Protein AF-A0A523ZWD2-F1 (afdb_monomer_lite)

Radius of gyration: 12.82 Å; chains: 1; bounding box: 36×23×24 Å

pLDDT: mean 95.99, std 2.47, range [79.19, 98.12]

Structure (mmCIF, N/CA/C/O backbone):
data_AF-A0A523ZWD2-F1
#
_entry.id   AF-A0A523ZWD2-F1
#
loop_
_atom_site.group_PDB
_atom_site.id
_atom_site.type_symbol
_atom_site.label_atom_id
_atom_site.label_alt_id
_atom_site.label_comp_id
_atom_site.label_asym_id
_atom_site.label_entity_id
_atom_site.label_seq_id
_atom_site.pdbx_PDB_ins_code
_atom_site.Cartn_x
_atom_site.Cartn_y
_atom_site.Cartn_z
_atom_site.occupancy
_atom_site.B_iso_or_equiv
_atom_site.auth_seq_id
_atom_site.auth_comp_id
_atom_site.auth_asym_id
_atom_site.auth_atom_id
_atom_site.pdbx_PDB_model_num
ATOM 1 N N . MET A 1 1 ? -4.250 -4.649 4.482 1.00 94.25 1 MET A N 1
ATOM 2 C CA . MET A 1 1 ? -4.084 -4.171 3.095 1.00 94.25 1 MET A CA 1
ATOM 3 C C . MET A 1 1 ? -2.684 -3.607 2.936 1.00 94.25 1 MET A C 1
ATOM 5 O O . MET A 1 1 ? -2.220 -2.931 3.847 1.00 94.25 1 MET A O 1
ATOM 9 N N . MET A 1 2 ? -2.037 -3.878 1.807 1.00 96.69 2 MET A N 1
ATOM 10 C CA . MET A 1 2 ? -0.767 -3.293 1.382 1.00 96.69 2 MET A CA 1
ATOM 11 C C . MET A 1 2 ? -0.882 -2.950 -0.111 1.00 96.69 2 MET A C 1
ATOM 13 O O . MET A 1 2 ? -1.436 -3.740 -0.872 1.00 96.69 2 MET A O 1
ATOM 17 N N . ILE A 1 3 ? -0.434 -1.762 -0.519 1.00 97.12 3 ILE A N 1
ATOM 18 C CA . ILE A 1 3 ? -0.591 -1.245 -1.887 1.00 97.12 3 ILE A CA 1
ATOM 19 C C . ILE A 1 3 ? 0.774 -0.747 -2.363 1.00 97.12 3 ILE A C 1
ATOM 21 O O . ILE A 1 3 ? 1.351 0.132 -1.726 1.00 97.12 3 ILE A O 1
ATOM 25 N N . ASN A 1 4 ? 1.283 -1.289 -3.471 1.00 97.31 4 ASN A N 1
ATOM 26 C CA . ASN A 1 4 ? 2.627 -0.992 -3.973 1.00 97.31 4 ASN A CA 1
ATOM 27 C C . ASN A 1 4 ? 2.681 -0.908 -5.501 1.00 97.31 4 ASN A C 1
ATOM 29 O O . ASN A 1 4 ? 1.850 -1.480 -6.211 1.00 97.31 4 ASN A O 1
ATOM 33 N N . GLY A 1 5 ? 3.704 -0.217 -6.003 1.00 97.31 5 GLY A N 1
ATOM 34 C CA . GLY A 1 5 ? 4.112 -0.297 -7.400 1.00 97.31 5 GLY A CA 1
ATOM 35 C C . GLY A 1 5 ? 4.957 -1.542 -7.660 1.00 97.31 5 GLY A C 1
ATOM 36 O O . GLY A 1 5 ? 5.861 -1.867 -6.894 1.00 97.31 5 GLY A O 1
ATOM 37 N N . LYS A 1 6 ? 4.689 -2.237 -8.763 1.00 96.81 6 LYS A N 1
ATOM 38 C CA . LYS A 1 6 ? 5.466 -3.395 -9.227 1.00 96.81 6 LYS A CA 1
ATOM 39 C C . LYS A 1 6 ? 6.897 -3.016 -9.616 1.00 96.81 6 LYS A C 1
ATOM 41 O O . LYS A 1 6 ? 7.791 -3.852 -9.520 1.00 96.81 6 LYS A O 1
ATOM 46 N N . TYR A 1 7 ? 7.102 -1.777 -10.058 1.00 97.12 7 TYR A N 1
ATOM 47 C CA . TYR A 1 7 ? 8.388 -1.256 -10.520 1.00 97.12 7 TYR A CA 1
ATOM 48 C C . TYR A 1 7 ? 9.035 -0.300 -9.513 1.00 97.12 7 TYR A C 1
ATOM 50 O O . TYR A 1 7 ? 9.937 0.441 -9.889 1.00 97.12 7 TYR A O 1
ATOM 58 N N . ASP A 1 8 ? 8.574 -0.309 -8.257 1.00 96.81 8 ASP A N 1
ATOM 59 C CA . ASP A 1 8 ? 9.143 0.494 -7.176 1.00 96.81 8 ASP A CA 1
ATOM 60 C C . ASP A 1 8 ? 10.635 0.178 -6.995 1.00 96.81 8 ASP A C 1
ATOM 62 O O . ASP A 1 8 ? 11.019 -0.922 -6.588 1.00 96.81 8 ASP A O 1
ATOM 66 N N . THR A 1 9 ? 11.481 1.152 -7.324 1.00 94.62 9 THR A N 1
ATOM 67 C CA . THR A 1 9 ? 12.941 1.008 -7.217 1.00 94.62 9 THR A CA 1
ATOM 68 C C . THR A 1 9 ? 13.470 1.259 -5.806 1.00 94.62 9 TH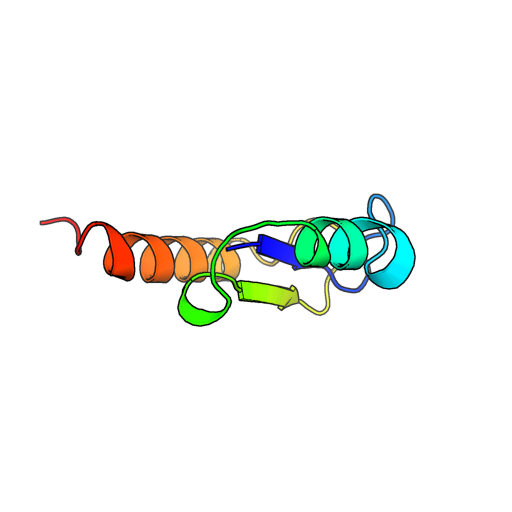R A C 1
ATOM 70 O O . THR A 1 9 ? 14.566 0.801 -5.482 1.00 94.62 9 THR A O 1
ATOM 73 N N . LEU A 1 10 ? 12.700 1.944 -4.953 1.00 97.25 10 LEU A N 1
ATOM 74 C CA . LEU A 1 10 ? 13.042 2.178 -3.549 1.00 97.25 10 LEU A CA 1
ATOM 75 C C . LEU A 1 10 ? 12.761 0.933 -2.706 1.00 97.25 10 LEU A C 1
ATOM 77 O O . LEU A 1 10 ? 13.547 0.592 -1.821 1.00 97.25 10 LEU A O 1
ATOM 81 N N . PHE A 1 11 ? 11.668 0.232 -3.009 1.00 96.75 11 PHE A N 1
ATOM 82 C CA . PHE A 1 11 ? 11.278 -1.011 -2.349 1.00 96.75 11 PHE A CA 1
ATOM 83 C C . PHE A 1 11 ? 10.911 -2.088 -3.380 1.00 96.75 11 PHE A C 1
ATOM 85 O O . PHE A 1 11 ? 9.729 -2.306 -3.653 1.00 96.75 11 PHE A O 1
ATOM 92 N N . PRO A 1 12 ? 11.905 -2.812 -3.932 1.00 96.56 12 PRO A N 1
ATOM 93 C CA . PRO A 1 12 ? 11.651 -3.829 -4.944 1.00 96.56 12 PRO A CA 1
ATOM 94 C C . PRO A 1 12 ? 10.696 -4.921 -4.450 1.00 96.56 12 PRO A C 1
ATOM 96 O O . PRO A 1 12 ? 10.823 -5.421 -3.326 1.00 96.56 12 PRO A O 1
ATOM 99 N N . TYR A 1 13 ? 9.752 -5.320 -5.309 1.00 96.94 13 TYR A N 1
ATOM 100 C CA . TYR A 1 13 ? 8.688 -6.260 -4.945 1.00 96.94 13 TYR A CA 1
ATOM 101 C C . TYR A 1 13 ? 9.230 -7.570 -4.355 1.00 96.94 13 TYR A C 1
ATOM 103 O O . TYR A 1 13 ? 8.868 -7.932 -3.238 1.00 96.94 13 TYR A O 1
ATOM 111 N N . GLU A 1 14 ? 10.134 -8.242 -5.068 1.00 97.44 14 GLU A N 1
ATOM 112 C CA . GLU A 1 14 ? 10.607 -9.584 -4.700 1.00 97.44 14 GLU A CA 1
ATOM 113 C C . GLU A 1 14 ?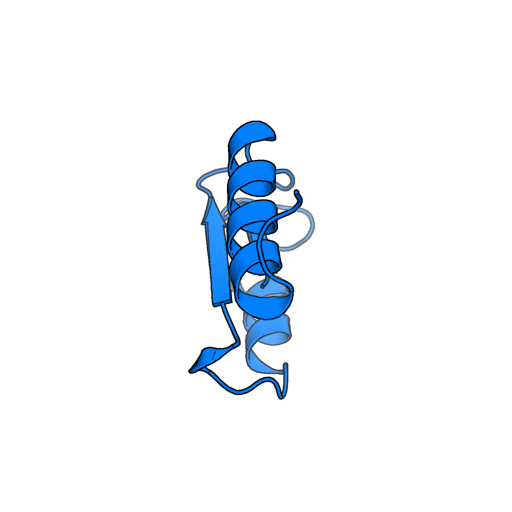 11.466 -9.605 -3.431 1.00 97.44 14 GLU A C 1
ATOM 115 O O . GLU A 1 14 ? 11.408 -10.556 -2.655 1.00 97.44 14 GLU A O 1
ATOM 120 N N . THR A 1 15 ? 12.272 -8.566 -3.201 1.00 97.81 15 THR A N 1
ATOM 121 C CA . THR A 1 15 ? 13.275 -8.563 -2.123 1.00 97.81 15 THR A CA 1
ATOM 122 C C . THR A 1 15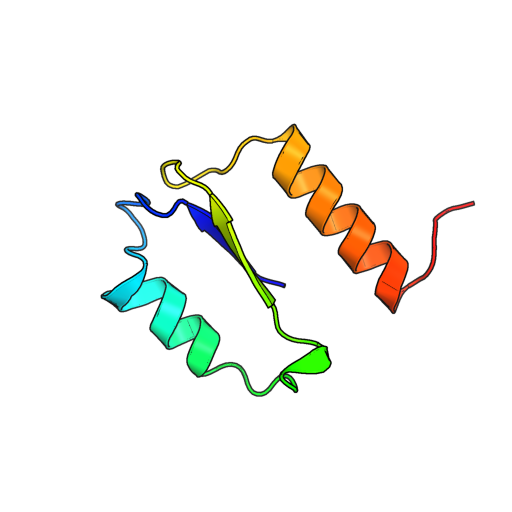 ? 12.863 -7.755 -0.898 1.00 97.81 15 THR A C 1
ATOM 124 O O . THR A 1 15 ? 13.492 -7.905 0.147 1.00 97.81 15 THR A O 1
ATOM 127 N N . SER A 1 16 ? 11.828 -6.916 -1.001 1.00 97.75 16 SER A N 1
ATOM 128 C CA . SER A 1 16 ? 11.393 -6.029 0.085 1.00 97.75 16 SER A CA 1
ATOM 129 C C . SER A 1 16 ? 9.911 -6.199 0.411 1.00 97.75 16 SER A C 1
ATOM 131 O O . SER A 1 16 ? 9.570 -6.639 1.509 1.00 97.75 16 SER A O 1
ATOM 133 N N . ILE A 1 17 ? 9.019 -5.895 -0.537 1.00 97.75 17 ILE A N 1
ATOM 134 C CA . ILE A 1 17 ? 7.570 -5.849 -0.276 1.00 97.75 17 ILE A CA 1
ATOM 135 C C . ILE A 1 17 ? 6.990 -7.242 -0.038 1.00 97.75 17 ILE A C 1
ATOM 137 O O . ILE A 1 17 ? 6.288 -7.450 0.951 1.00 97.75 17 ILE A O 1
ATOM 141 N N . LYS A 1 18 ? 7.299 -8.213 -0.904 1.00 97.81 18 LYS A N 1
ATOM 142 C CA . LYS A 1 18 ? 6.782 -9.578 -0.789 1.00 97.81 18 LYS A CA 1
ATOM 143 C C . LYS A 1 18 ? 7.239 -10.258 0.512 1.00 97.81 18 LYS A C 1
ATOM 145 O O . LYS A 1 18 ? 6.365 -10.744 1.226 1.00 97.81 18 LYS A O 1
ATOM 150 N N . PRO A 1 19 ? 8.531 -10.238 0.901 1.00 98.12 19 PRO A N 1
ATOM 151 C CA . PRO A 1 19 ? 8.952 -10.806 2.181 1.00 98.12 19 PRO A CA 1
ATOM 152 C C . PRO A 1 19 ? 8.294 -10.124 3.386 1.00 98.12 19 PRO A C 1
ATOM 154 O O . PRO A 1 19 ? 7.841 -10.808 4.301 1.00 98.12 19 PRO A O 1
ATOM 157 N N . MET A 1 20 ? 8.191 -8.787 3.387 1.00 96.88 20 MET A N 1
ATOM 158 C CA . MET A 1 20 ? 7.489 -8.056 4.447 1.00 96.88 20 MET A CA 1
ATOM 159 C C . MET A 1 20 ? 6.029 -8.499 4.547 1.00 96.88 20 MET A C 1
ATOM 161 O O . MET A 1 20 ? 5.543 -8.762 5.646 1.00 96.88 20 MET A O 1
ATOM 165 N N . PHE A 1 21 ? 5.334 -8.580 3.410 1.00 97.88 21 PHE A N 1
ATOM 166 C CA . PHE A 1 21 ? 3.950 -9.019 3.358 1.00 97.88 21 PHE A CA 1
ATOM 167 C C . PHE A 1 21 ? 3.808 -10.446 3.887 1.00 97.88 21 PHE A C 1
ATOM 169 O O . PHE A 1 21 ? 2.994 -10.668 4.778 1.00 97.88 21 PHE A O 1
ATOM 176 N N . ASP A 1 22 ? 4.625 -11.390 3.418 1.00 97.12 22 ASP A N 1
ATOM 177 C CA . ASP A 1 22 ? 4.587 -12.800 3.827 1.00 97.12 22 ASP A CA 1
ATOM 178 C C . ASP A 1 22 ? 4.763 -12.961 5.350 1.00 97.12 22 ASP A C 1
ATOM 180 O O . ASP A 1 22 ? 4.080 -13.783 5.957 1.00 97.12 22 ASP A O 1
ATOM 184 N N . LEU A 1 23 ? 5.568 -12.104 5.988 1.00 97.31 23 LEU A N 1
ATOM 185 C CA . LEU A 1 23 ? 5.825 -12.116 7.435 1.00 97.31 23 LEU A CA 1
ATOM 186 C C . LEU A 1 23 ? 4.698 -11.531 8.311 1.00 97.31 23 LEU A C 1
ATOM 188 O O . LEU A 1 23 ? 4.748 -11.671 9.534 1.00 97.31 23 LEU A O 1
ATOM 192 N N . LEU A 1 24 ? 3.676 -10.880 7.743 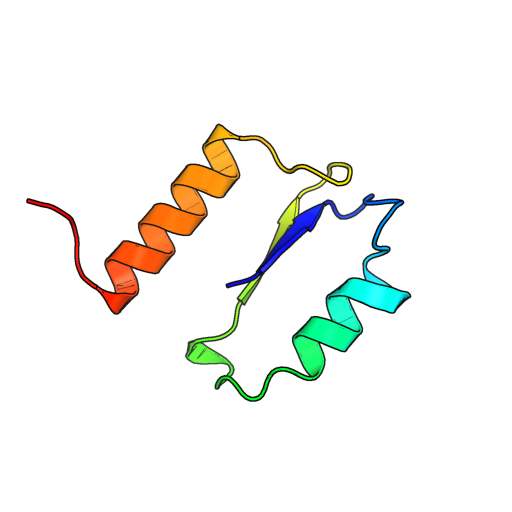1.00 97.00 24 LEU A N 1
ATOM 193 C CA . LEU A 1 24 ? 2.545 -10.372 8.532 1.00 97.00 24 LEU A CA 1
ATOM 194 C C . LEU A 1 24 ? 1.680 -11.526 9.062 1.00 97.00 24 LEU A C 1
ATOM 196 O O . LEU A 1 24 ? 1.153 -12.307 8.274 1.00 97.00 24 LEU A O 1
ATOM 200 N N . GLY A 1 25 ? 1.447 -11.574 10.377 1.00 97.12 25 GLY A N 1
ATOM 201 C CA . GLY A 1 25 ? 0.615 -12.596 11.037 1.00 97.12 25 GLY A CA 1
ATOM 202 C C . GLY A 1 25 ? -0.905 -12.423 10.888 1.00 97.12 25 GLY A C 1
ATOM 203 O O . GLY A 1 25 ? -1.665 -13.095 11.579 1.00 97.12 25 GLY A O 1
ATOM 204 N N . THR A 1 26 ? -1.364 -11.500 10.039 1.00 96.25 26 THR A N 1
ATOM 205 C CA . THR A 1 26 ? -2.790 -11.321 9.727 1.00 96.25 26 THR A CA 1
ATOM 206 C C . THR A 1 26 ? -3.326 -12.561 8.994 1.00 96.25 26 THR A C 1
ATOM 208 O O . THR A 1 26 ? -2.662 -12.995 8.052 1.00 96.25 26 THR A O 1
ATOM 211 N N . PRO A 1 27 ? -4.510 -13.105 9.351 1.00 96.44 27 PRO A N 1
ATOM 212 C CA . PRO A 1 27 ? -5.140 -14.194 8.600 1.00 96.44 27 PRO A CA 1
ATOM 213 C C . PRO A 1 27 ? -5.295 -13.860 7.113 1.00 96.44 27 PRO A C 1
ATOM 215 O O . PRO A 1 27 ? -5.619 -12.718 6.778 1.00 96.44 27 PRO A O 1
ATOM 218 N N . ASP A 1 28 ? -5.118 -14.851 6.235 1.00 94.31 28 ASP A N 1
ATOM 219 C CA . ASP A 1 28 ? -5.127 -14.656 4.775 1.00 94.31 28 ASP A CA 1
ATOM 220 C C . ASP A 1 28 ? -6.417 -13.988 4.268 1.00 94.31 28 ASP A C 1
ATOM 222 O O . ASP A 1 28 ? -6.373 -13.115 3.407 1.00 94.31 28 ASP A O 1
ATOM 226 N N . GLU A 1 29 ? -7.569 -14.298 4.868 1.00 95.00 29 GLU A N 1
ATOM 227 C CA . GLU A 1 29 ? -8.863 -13.677 4.536 1.00 95.00 29 GLU A CA 1
ATOM 228 C C . GLU A 1 29 ? -8.925 -12.159 4.804 1.00 95.00 29 GLU A C 1
ATOM 230 O O . GLU A 1 29 ? -9.745 -11.441 4.223 1.00 95.00 29 GLU A O 1
ATOM 235 N N . HIS A 1 30 ? -8.039 -11.653 5.664 1.00 95.69 30 HIS A N 1
ATOM 236 C CA . HIS A 1 30 ? -7.932 -10.242 6.029 1.00 95.69 30 HIS A CA 1
ATOM 237 C C . HIS A 1 30 ? -6.667 -9.568 5.479 1.00 95.69 30 HIS A C 1
ATOM 239 O O . HIS A 1 30 ? -6.426 -8.375 5.718 1.00 95.69 30 HIS A O 1
ATOM 245 N N . LYS A 1 31 ? -5.859 -10.311 4.721 1.00 95.12 31 LYS A N 1
ATOM 246 C CA . LYS A 1 31 ? -4.523 -9.922 4.288 1.00 95.12 31 LYS A CA 1
ATOM 247 C C . LYS A 1 31 ? -4.463 -9.881 2.762 1.00 95.12 31 LYS A C 1
ATOM 249 O O . LYS A 1 31 ? -4.626 -10.878 2.078 1.00 95.12 31 LYS A O 1
ATOM 254 N N . GLU A 1 32 ? -4.206 -8.693 2.224 1.00 95.44 32 GLU A N 1
ATOM 255 C CA . GLU A 1 32 ? -4.224 -8.443 0.780 1.00 95.44 32 GLU A CA 1
ATOM 256 C C . GLU A 1 32 ? -3.070 -7.523 0.376 1.00 95.44 32 GLU A C 1
ATOM 258 O O . GLU A 1 32 ? -2.820 -6.521 1.060 1.00 95.44 32 GLU A O 1
ATOM 263 N N . LEU A 1 33 ? -2.398 -7.876 -0.725 1.00 96.56 33 LEU A N 1
ATOM 264 C CA . LEU A 1 33 ? -1.353 -7.099 -1.388 1.00 96.56 33 LEU A CA 1
ATOM 265 C C . LEU A 1 33 ? -1.807 -6.738 -2.806 1.00 96.56 33 LEU A C 1
ATOM 267 O O . LEU A 1 33 ? -1.968 -7.622 -3.647 1.00 96.56 33 LEU A O 1
ATOM 271 N N . LYS A 1 34 ? -1.972 -5.443 -3.081 1.00 96.75 34 LYS A N 1
ATOM 272 C CA . LYS A 1 34 ? -2.305 -4.919 -4.410 1.00 96.75 34 LYS A CA 1
ATOM 273 C C . LYS A 1 34 ? -1.073 -4.341 -5.090 1.00 96.75 34 LYS A C 1
ATOM 275 O O . LYS A 1 34 ? -0.433 -3.435 -4.556 1.00 96.75 34 LYS A O 1
ATOM 280 N N . LEU A 1 35 ? -0.777 -4.849 -6.284 1.00 97.12 35 LEU A N 1
ATOM 281 C CA . LEU A 1 35 ? 0.321 -4.381 -7.124 1.00 97.12 35 LEU A CA 1
ATOM 282 C C . LEU A 1 35 ? -0.221 -3.615 -8.326 1.00 97.12 35 LEU A C 1
ATOM 284 O O . LEU A 1 35 ? -1.053 -4.128 -9.073 1.00 97.12 35 LEU A O 1
ATOM 288 N N . TYR A 1 36 ? 0.298 -2.411 -8.530 1.00 97.56 36 TYR A N 1
ATOM 289 C CA . TYR A 1 36 ? 0.025 -1.591 -9.705 1.00 97.56 36 TYR A CA 1
ATOM 290 C C . TYR A 1 36 ? 1.222 -1.619 -10.651 1.00 97.56 36 TYR A C 1
ATOM 292 O O . TYR A 1 36 ? 2.367 -1.668 -10.204 1.00 97.56 36 TYR A O 1
ATOM 300 N N . GLU A 1 37 ? 0.987 -1.553 -11.963 1.00 96.88 37 GLU A N 1
ATOM 301 C CA . GLU A 1 37 ? 2.055 -1.420 -12.967 1.00 96.88 37 GLU A CA 1
ATOM 302 C C . GLU A 1 37 ? 2.618 0.013 -12.993 1.00 96.88 37 GLU A C 1
ATOM 304 O O . GLU A 1 37 ? 2.533 0.732 -13.984 1.00 96.88 37 GLU A O 1
ATOM 309 N N . THR A 1 38 ? 3.168 0.443 -11.856 1.00 96.25 38 THR A N 1
ATOM 310 C CA . THR A 1 38 ? 3.745 1.769 -11.615 1.00 96.25 38 THR A CA 1
ATOM 311 C C . THR A 1 38 ? 5.032 1.670 -10.796 1.00 96.25 38 THR A C 1
ATOM 313 O O . THR A 1 38 ? 5.363 0.607 -10.263 1.00 96.25 38 THR A O 1
ATOM 316 N N . ASP A 1 39 ? 5.734 2.798 -10.678 1.00 94.56 39 ASP A N 1
ATOM 317 C CA . ASP A 1 39 ? 6.804 3.016 -9.694 1.00 94.56 39 ASP A CA 1
ATOM 318 C C . ASP A 1 39 ? 6.214 3.197 -8.271 1.00 94.56 39 ASP A C 1
ATOM 320 O O . ASP A 1 39 ? 5.037 2.906 -8.038 1.00 94.56 39 ASP A O 1
ATOM 324 N N . HIS A 1 40 ? 7.020 3.697 -7.334 1.00 95.62 40 HIS A N 1
ATOM 325 C CA . HIS A 1 40 ? 6.784 3.838 -5.897 1.00 95.62 40 HIS A CA 1
ATOM 326 C C . HIS A 1 40 ? 5.387 4.314 -5.469 1.00 95.62 40 HIS A C 1
ATOM 328 O O . HIS A 1 40 ? 4.862 3.842 -4.462 1.00 95.62 40 HIS A O 1
ATOM 334 N N . ILE A 1 41 ? 4.762 5.231 -6.215 1.00 94.75 41 ILE A N 1
ATOM 335 C CA . ILE A 1 41 ? 3.447 5.788 -5.873 1.00 94.75 41 ILE A CA 1
ATOM 336 C C . ILE A 1 41 ? 2.399 5.325 -6.895 1.00 94.75 41 ILE A C 1
ATOM 338 O O . ILE A 1 41 ? 2.383 5.830 -8.022 1.00 94.75 41 ILE A O 1
ATOM 342 N N . PRO A 1 42 ? 1.486 4.412 -6.510 1.00 95.31 42 PRO A N 1
ATOM 343 C CA . PRO A 1 42 ? 0.345 4.033 -7.337 1.00 95.31 42 PRO A CA 1
ATOM 344 C C . PRO A 1 42 ? -0.573 5.219 -7.672 1.00 95.31 42 PRO A C 1
ATOM 346 O O . PRO A 1 42 ? -0.558 6.242 -6.977 1.00 95.31 42 PRO A O 1
ATOM 349 N N . PRO A 1 43 ? -1.424 5.112 -8.710 1.00 95.81 43 PRO A N 1
ATOM 350 C CA . PRO A 1 43 ? -2.287 6.209 -9.125 1.00 95.81 43 PRO A CA 1
ATOM 351 C C . PRO A 1 43 ? -3.207 6.649 -7.985 1.00 95.81 43 PRO A C 1
ATOM 353 O O . PRO A 1 43 ? -3.928 5.840 -7.401 1.00 95.81 43 PRO A O 1
ATOM 356 N N . ARG A 1 44 ? -3.201 7.953 -7.687 1.00 95.94 44 ARG A N 1
ATOM 357 C CA . ARG A 1 44 ? -3.824 8.507 -6.475 1.00 95.94 44 ARG A CA 1
ATOM 358 C C . ARG A 1 44 ? -5.279 8.103 -6.288 1.00 95.94 44 ARG A C 1
ATOM 360 O O . ARG A 1 44 ? -5.674 7.665 -5.214 1.00 95.94 44 ARG A O 1
ATOM 367 N N . ASN A 1 45 ? -6.069 8.249 -7.344 1.00 97.62 45 ASN A N 1
ATOM 368 C CA . ASN A 1 45 ? -7.493 7.940 -7.290 1.00 97.62 45 ASN A CA 1
ATOM 369 C C . ASN A 1 45 ? -7.741 6.446 -7.063 1.00 97.62 45 ASN A C 1
ATOM 371 O O . ASN A 1 45 ? -8.719 6.093 -6.414 1.00 97.62 45 ASN A O 1
ATOM 375 N N . GLU A 1 46 ? -6.858 5.583 -7.563 1.00 95.25 46 GLU A N 1
ATOM 376 C CA . GLU A 1 46 ? -7.013 4.138 -7.441 1.00 95.25 46 GLU A CA 1
ATOM 377 C C . GLU A 1 46 ? -6.691 3.675 -6.024 1.00 95.25 46 GLU A C 1
ATOM 379 O O . GLU A 1 46 ? -7.547 3.061 -5.394 1.00 95.25 46 GLU A O 1
ATOM 384 N N . PHE A 1 47 ? -5.544 4.061 -5.449 1.00 94.75 47 PHE A N 1
ATOM 385 C CA . PHE A 1 47 ? -5.260 3.654 -4.069 1.00 94.75 47 PHE A CA 1
ATOM 386 C C . PHE A 1 47 ? -6.257 4.261 -3.067 1.00 94.75 47 PHE A C 1
ATOM 388 O O . PHE A 1 47 ? -6.572 3.615 -2.073 1.00 94.75 47 PHE A O 1
ATOM 395 N N . ILE A 1 48 ? -6.792 5.470 -3.315 1.00 97.00 48 ILE A N 1
ATOM 396 C CA . ILE A 1 48 ? -7.846 6.056 -2.468 1.00 97.00 48 ILE A CA 1
ATOM 397 C C . ILE A 1 48 ? -9.094 5.173 -2.494 1.00 97.00 48 ILE A C 1
ATOM 399 O O . ILE A 1 48 ? -9.611 4.840 -1.431 1.00 97.00 48 ILE A O 1
ATOM 403 N N . LYS A 1 49 ? -9.567 4.771 -3.681 1.00 96.44 49 LYS A N 1
ATOM 404 C CA . LYS A 1 49 ? -10.724 3.870 -3.803 1.00 96.44 49 LYS A CA 1
ATOM 405 C C . LYS A 1 49 ? -10.488 2.563 -3.052 1.00 96.44 49 LYS A C 1
ATOM 407 O O . LYS A 1 49 ? -11.368 2.132 -2.315 1.00 96.44 49 LYS A O 1
ATOM 412 N N . GLU A 1 50 ? -9.307 1.966 -3.197 1.00 96.06 50 GLU A N 1
ATOM 413 C CA . GLU A 1 50 ? -8.982 0.702 -2.530 1.00 96.06 50 GLU A CA 1
ATOM 414 C C . GLU A 1 50 ? -8.967 0.815 -1.010 1.00 96.06 50 GLU A C 1
ATOM 416 O O . GLU A 1 50 ? -9.499 -0.048 -0.310 1.00 96.06 50 GLU A O 1
ATOM 421 N N . ILE A 1 51 ? -8.396 1.900 -0.490 1.00 95.56 51 ILE A N 1
ATOM 422 C CA . ILE A 1 51 ? -8.393 2.171 0.946 1.00 95.56 51 ILE A CA 1
ATOM 423 C C . ILE A 1 51 ? -9.824 2.367 1.446 1.00 95.56 51 ILE A C 1
ATOM 425 O O . ILE A 1 51 ? -10.168 1.798 2.475 1.00 95.56 51 ILE A O 1
ATOM 429 N N . LEU A 1 52 ? -10.667 3.114 0.727 1.00 96.81 52 LEU A N 1
ATOM 430 C CA . LEU A 1 52 ? -12.063 3.327 1.119 1.00 96.81 52 LEU A CA 1
ATOM 431 C C . LEU A 1 52 ? -12.855 2.015 1.141 1.00 96.81 52 LEU A C 1
ATOM 433 O O . LEU A 1 52 ? -13.480 1.715 2.149 1.00 96.81 52 LEU A O 1
ATOM 437 N N . VAL A 1 53 ? -12.752 1.185 0.097 1.00 95.69 53 VAL A N 1
ATOM 438 C CA . VAL A 1 53 ? -13.406 -0.138 0.057 1.00 95.69 53 VAL A CA 1
ATOM 439 C C . VAL A 1 53 ? -12.935 -1.026 1.210 1.00 95.69 53 VAL A C 1
ATOM 441 O O . VAL A 1 53 ? -13.736 -1.727 1.833 1.00 95.69 53 VAL A O 1
ATOM 444 N N . TRP A 1 54 ? -11.636 -1.005 1.513 1.00 95.94 54 TRP A N 1
ATOM 445 C CA . TRP A 1 54 ? -11.092 -1.764 2.633 1.00 95.94 54 TRP A CA 1
ATOM 446 C C . TRP A 1 54 ? -11.602 -1.231 3.978 1.00 95.94 54 TRP A C 1
ATOM 448 O O . TRP A 1 54 ? -12.009 -2.024 4.822 1.00 95.94 54 TRP A O 1
ATOM 458 N N . LEU A 1 55 ? -11.636 0.088 4.179 1.00 96.38 55 LEU A N 1
ATOM 459 C CA . LEU A 1 55 ? -12.163 0.703 5.400 1.00 96.38 55 LEU A CA 1
ATOM 460 C C . LEU A 1 55 ? -13.653 0.399 5.583 1.00 96.38 55 LEU A C 1
ATOM 462 O O . LEU A 1 55 ? -14.043 -0.028 6.668 1.00 96.38 55 LEU A O 1
ATOM 466 N N . ASP A 1 56 ? -14.457 0.516 4.527 1.00 96.88 56 ASP A N 1
ATOM 467 C CA . ASP A 1 56 ? -15.889 0.212 4.556 1.00 96.88 56 ASP A CA 1
ATOM 468 C C . ASP A 1 56 ? -16.151 -1.249 4.954 1.00 96.88 56 ASP A C 1
ATOM 470 O O . ASP A 1 56 ? -17.093 -1.528 5.696 1.00 96.88 56 ASP A O 1
ATOM 474 N N . ARG A 1 57 ? -15.298 -2.195 4.529 1.00 94.75 57 ARG A N 1
ATOM 475 C CA . ARG A 1 57 ? -15.409 -3.614 4.914 1.00 94.75 57 ARG A CA 1
ATOM 476 C C . ARG A 1 57 ? -15.270 -3.832 6.426 1.00 94.75 57 ARG A C 1
ATOM 478 O O . ARG A 1 57 ? -15.974 -4.685 6.960 1.00 94.75 57 ARG A O 1
ATOM 485 N N . TYR A 1 58 ? -14.360 -3.126 7.100 1.00 95.31 58 TYR A N 1
ATOM 486 C CA . TYR A 1 58 ? -14.058 -3.369 8.523 1.00 95.31 58 TYR A CA 1
ATOM 487 C C . TYR A 1 58 ? -14.751 -2.403 9.483 1.00 95.31 58 TYR A C 1
ATOM 489 O O . TYR A 1 58 ? -15.011 -2.769 10.627 1.00 95.31 58 TYR A O 1
ATOM 497 N N . PHE A 1 59 ? -15.051 -1.185 9.035 1.00 96.12 59 PHE A N 1
ATOM 498 C CA . PHE A 1 59 ? -15.618 -0.125 9.870 1.00 96.12 59 PHE A CA 1
ATOM 499 C C . PHE A 1 59 ? -17.024 0.304 9.434 1.00 96.12 59 PHE A C 1
ATOM 501 O O . PHE A 1 59 ? -17.703 1.005 10.185 1.00 96.12 59 PHE A O 1
ATOM 508 N N . GLY A 1 60 ? -17.489 -0.155 8.269 1.00 96.06 60 GLY A N 1
ATOM 509 C CA . GLY A 1 60 ? -18.741 0.279 7.656 1.00 96.06 60 GLY A CA 1
ATOM 510 C C . GLY A 1 60 ? -18.60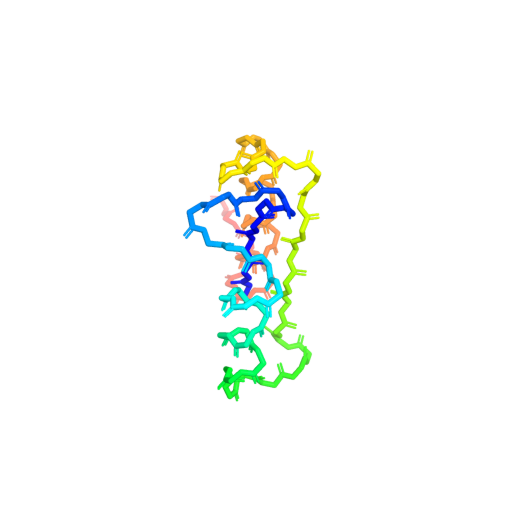5 1.609 6.899 1.00 96.06 60 GLY A C 1
ATOM 511 O O . GLY A 1 60 ? -17.654 2.357 7.129 1.00 96.06 60 GLY A O 1
ATOM 512 N N . PRO A 1 61 ? -19.559 1.918 6.000 1.00 94.38 61 PRO A N 1
ATOM 513 C CA . PRO A 1 61 ? -19.553 3.162 5.239 1.00 94.38 61 PRO A CA 1
ATOM 514 C C . PRO A 1 61 ? -19.842 4.379 6.123 1.00 94.38 61 PRO A C 1
ATOM 516 O O . PRO A 1 61 ? -20.636 4.316 7.069 1.00 94.38 61 PRO A O 1
ATOM 519 N N . VAL A 1 62 ? -19.236 5.515 5.772 1.00 90.44 62 VAL A N 1
ATOM 520 C CA . VAL A 1 62 ? -19.528 6.815 6.397 1.00 90.44 62 VAL A CA 1
ATOM 521 C C . VAL A 1 62 ? -20.951 7.261 6.029 1.00 90.44 62 VAL A C 1
ATOM 523 O O . VAL A 1 62 ? -21.390 7.063 4.896 1.00 90.44 62 VAL A O 1
ATOM 526 N N . LYS A 1 63 ? -21.674 7.845 6.994 1.00 79.19 63 LYS A N 1
ATOM 527 C CA . LYS A 1 63 ? -23.028 8.397 6.816 1.00 79.19 63 LYS A CA 1
ATOM 528 C C . LYS A 1 63 ? -23.007 9.891 6.535 1.00 79.19 63 LYS A C 1
ATOM 530 O O . LYS A 1 63 ? -22.166 10.579 7.155 1.00 79.19 63 LYS A O 1
#

Secondary structure (DSSP, 8-state):
-EEEETT-SSS-IIIIIHHHHHT--S-GGG--EEEESSSSS--HHHHHHHHHHHHHHHH----

Foldseek 3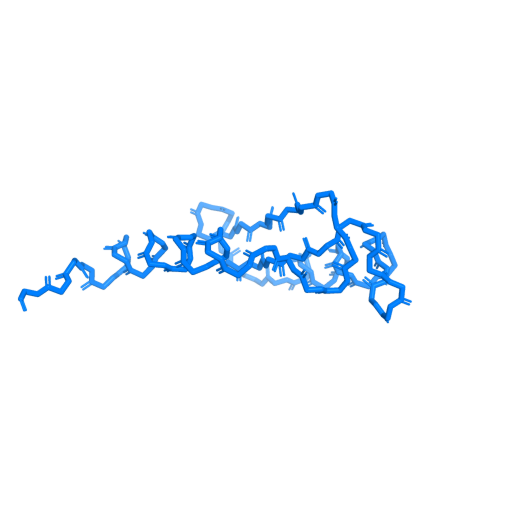Di:
DAEFECAAPVAHCPPGVVVVLVPDPDPPVLGDYHYDPDYGDDDPVVVVVVVQVSCCVPPNHDD

Sequence (63 aa):
MMINGKYDTLFPYETSIKPMFDLLGTPDEHKELKLYETDHIPPRNEFIKEILVWLDRYFGPVK